Protein AF-A0A9E1MTK4-F1 (afdb_monomer_lite)

pLDDT: mean 81.9, std 12.07, range [51.19, 97.0]

Foldseek 3Di:
DVVVVVVVVCCVVCVQQVVLVVVQVVQCVVVPPNRPRDGDPDDPVVVVVVVVPQPVVNVVVVVVVVVVVVVVVVVVVVVVVVVD

Secondary structure (DSSP, 8-state):
-HHHHHHHHHHHHIIIIIHHHHHHHHHHHHHGGG-------S-HHHHHHHT-S--HHHHHHHHHHHHHHHHHHHHHHHHHHHT-

Radius of gyration: 25.82 Å; chains: 1; bounding box: 60×26×66 Å

Structure (mmCIF, N/CA/C/O backbone):
data_AF-A0A9E1MTK4-F1
#
_entry.id   AF-A0A9E1MTK4-F1
#
loop_
_atom_site.group_PDB
_atom_site.id
_atom_site.type_symbol
_atom_site.label_atom_id
_atom_site.label_alt_id
_atom_site.label_comp_id
_atom_site.label_asym_id
_atom_site.label_entity_id
_atom_site.label_seq_id
_atom_site.pdbx_PDB_ins_code
_atom_site.Cartn_x
_atom_site.Cartn_y
_atom_site.Cartn_z
_atom_site.occupancy
_atom_site.B_iso_or_equiv
_atom_site.auth_seq_id
_atom_site.auth_comp_id
_atom_site.auth_asym_id
_atom_site.auth_atom_id
_atom_site.pdbx_PDB_model_num
ATOM 1 N N . MET A 1 1 ? -7.285 7.741 -22.526 1.00 62.56 1 MET A N 1
ATOM 2 C CA . MET A 1 1 ? -6.376 6.929 -21.687 1.00 62.56 1 MET A CA 1
ATOM 3 C C . MET A 1 1 ? -6.222 7.533 -20.295 1.00 62.56 1 MET A C 1
ATOM 5 O O . MET A 1 1 ? -6.757 6.948 -19.371 1.00 62.56 1 MET A O 1
ATOM 9 N N . LYS A 1 2 ? -5.675 8.750 -20.146 1.00 75.69 2 LYS A N 1
ATOM 10 C CA . LYS A 1 2 ? -5.430 9.391 -18.832 1.00 75.69 2 LYS A CA 1
ATOM 11 C C . LYS A 1 2 ? -6.628 9.459 -17.861 1.00 75.69 2 LYS A C 1
ATOM 13 O O . LYS A 1 2 ? -6.462 9.177 -16.684 1.00 75.69 2 LYS A O 1
ATOM 18 N N . MET A 1 3 ? -7.830 9.794 -18.343 1.00 81.31 3 MET A N 1
ATOM 19 C CA . MET A 1 3 ? -9.028 9.874 -17.483 1.00 81.31 3 MET A CA 1
ATOM 20 C C . MET A 1 3 ? -9.536 8.501 -17.026 1.00 81.31 3 MET A C 1
ATOM 22 O O . MET A 1 3 ? -9.959 8.366 -15.890 1.00 81.31 3 MET A O 1
ATOM 26 N N . ALA A 1 4 ? -9.459 7.478 -17.883 1.00 84.56 4 ALA A N 1
ATOM 27 C CA . ALA A 1 4 ? -9.893 6.123 -17.533 1.00 84.56 4 ALA A CA 1
ATOM 28 C C . ALA A 1 4 ? -8.944 5.469 -16.514 1.00 84.56 4 ALA A C 1
ATOM 30 O O . ALA A 1 4 ? -9.385 4.752 -15.624 1.00 84.56 4 ALA A O 1
ATOM 31 N N . GLU A 1 5 ? -7.641 5.749 -16.613 1.00 81.06 5 GLU A N 1
ATOM 32 C CA . GLU A 1 5 ? -6.662 5.327 -15.605 1.00 81.06 5 GLU A CA 1
ATOM 33 C C . GLU A 1 5 ? -6.896 6.018 -14.258 1.00 81.06 5 GLU A C 1
ATOM 35 O O . GLU A 1 5 ? -6.836 5.364 -13.221 1.00 81.06 5 GLU A O 1
ATOM 40 N N . GLN A 1 6 ? -7.200 7.321 -14.263 1.00 81.56 6 GLN A N 1
ATOM 41 C CA . GLN A 1 6 ? -7.534 8.064 -13.043 1.00 81.56 6 GLN A CA 1
ATOM 42 C C . GLN A 1 6 ? -8.823 7.563 -12.389 1.00 81.56 6 GLN A C 1
ATOM 44 O O . GLN A 1 6 ? -8.845 7.377 -11.174 1.00 81.56 6 GLN A O 1
ATOM 49 N N . ASP A 1 7 ? -9.856 7.297 -13.186 1.00 81.75 7 ASP A N 1
ATOM 50 C CA . ASP A 1 7 ? -11.126 6.741 -12.717 1.00 81.75 7 ASP A CA 1
ATOM 51 C C . ASP A 1 7 ? -10.926 5.361 -12.070 1.00 81.75 7 ASP A C 1
ATOM 53 O O . ASP A 1 7 ? -11.359 5.120 -10.944 1.00 81.75 7 ASP A O 1
ATOM 57 N N . ASN A 1 8 ? -10.148 4.486 -12.713 1.00 81.25 8 ASN A N 1
ATOM 58 C CA . ASN A 1 8 ? -9.813 3.168 -12.173 1.00 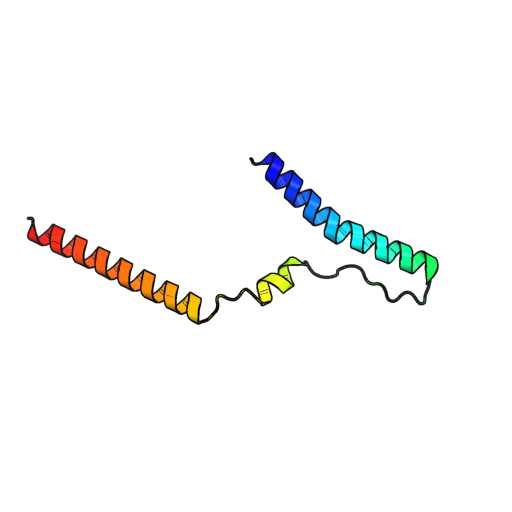81.25 8 ASN A CA 1
ATOM 59 C C . ASN A 1 8 ? -8.979 3.258 -10.876 1.00 81.25 8 ASN A C 1
ATOM 61 O O . ASN A 1 8 ? -9.230 2.543 -9.899 1.00 81.25 8 ASN A O 1
ATOM 65 N N . LEU A 1 9 ? -8.020 4.191 -10.822 1.00 81.25 9 LEU A N 1
ATOM 66 C CA . LEU A 1 9 ? -7.242 4.461 -9.614 1.00 81.25 9 LEU A CA 1
ATOM 67 C C . LEU A 1 9 ? -8.157 4.922 -8.468 1.00 81.25 9 LEU A C 1
ATOM 69 O O . LEU A 1 9 ? -8.078 4.380 -7.366 1.00 81.25 9 LEU A O 1
ATOM 73 N N . GLN A 1 10 ? -9.053 5.879 -8.721 1.00 79.75 10 GLN A N 1
ATOM 74 C CA . GLN A 1 10 ? -10.005 6.363 -7.721 1.00 79.75 10 GLN A CA 1
ATOM 75 C C . GLN A 1 10 ? -10.958 5.264 -7.258 1.00 79.75 10 GLN A C 1
ATOM 77 O O . GLN A 1 10 ? -11.163 5.129 -6.053 1.00 79.75 10 GLN A O 1
ATOM 82 N N . TYR A 1 11 ? -11.475 4.442 -8.172 1.00 78.31 11 TYR A N 1
ATOM 83 C CA . TYR A 1 11 ? -12.317 3.296 -7.838 1.00 78.31 11 TYR A CA 1
ATOM 84 C C . TYR A 1 11 ? -11.600 2.311 -6.906 1.00 78.31 11 TYR A C 1
ATOM 86 O O . TYR A 1 11 ? -12.150 1.898 -5.888 1.00 78.31 11 TYR A O 1
ATOM 94 N N . THR A 1 12 ? -10.337 1.994 -7.194 1.00 78.81 12 THR A N 1
ATOM 95 C CA . THR A 1 12 ? -9.532 1.064 -6.386 1.00 78.81 12 THR A CA 1
ATOM 96 C C . THR A 1 12 ? -9.219 1.628 -4.995 1.00 78.81 12 THR A C 1
ATOM 98 O O . THR A 1 12 ? -9.330 0.923 -3.984 1.00 78.81 12 THR A O 1
ATOM 101 N N . TRP A 1 13 ? -8.857 2.913 -4.925 1.00 78.25 13 TRP A N 1
ATOM 102 C CA . TRP A 1 13 ? -8.582 3.602 -3.663 1.00 78.25 13 TRP A CA 1
ATOM 103 C C . TRP A 1 13 ? -9.840 3.690 -2.803 1.00 78.25 13 TRP A C 1
ATOM 105 O O . TRP A 1 13 ? -9.828 3.295 -1.637 1.00 78.25 13 TRP A O 1
ATOM 115 N N . TRP A 1 14 ? -10.944 4.160 -3.378 1.00 79.25 14 TRP A N 1
ATOM 116 C CA . TRP A 1 14 ? -12.199 4.300 -2.651 1.00 79.25 14 TRP A CA 1
ATOM 117 C C . TRP A 1 14 ? -12.782 2.944 -2.259 1.00 79.25 14 TRP A C 1
ATOM 119 O O . TRP A 1 14 ? -13.265 2.792 -1.142 1.00 79.25 14 TRP A O 1
ATOM 129 N N . GLY A 1 15 ? -12.671 1.939 -3.128 1.00 79.25 15 GLY A N 1
ATOM 130 C CA . GLY A 1 15 ? -13.080 0.574 -2.823 1.00 79.25 15 GLY A CA 1
ATOM 131 C C . GLY A 1 15 ? -12.376 0.053 -1.576 1.00 79.25 15 GLY A C 1
ATOM 132 O O . GLY A 1 15 ? -13.026 -0.369 -0.630 1.00 79.25 15 GLY A O 1
ATOM 133 N N . SER A 1 16 ? -11.053 0.157 -1.509 1.00 78.62 16 SER A N 1
ATOM 134 C CA . SER A 1 16 ? -10.317 -0.448 -0.396 1.00 78.62 16 SER A CA 1
ATOM 135 C C . SER A 1 16 ? -10.424 0.357 0.906 1.00 78.62 16 SER A C 1
ATOM 137 O O . SER A 1 16 ? -10.731 -0.187 1.969 1.00 78.62 16 SER A O 1
ATOM 139 N N . TYR A 1 17 ? -10.205 1.671 0.829 1.00 84.25 17 TYR A N 1
ATOM 140 C CA . TYR A 1 17 ? -10.216 2.547 2.000 1.00 84.25 17 TYR A CA 1
ATOM 141 C C . TYR A 1 17 ? -11.644 2.877 2.453 1.00 84.25 17 TYR A C 1
ATOM 143 O O . TYR A 1 17 ? -11.956 2.800 3.639 1.00 84.25 17 TYR A O 1
ATOM 151 N N . GLY A 1 18 ? -12.552 3.171 1.522 1.00 86.31 18 GLY A N 1
ATOM 152 C CA . GLY A 1 18 ? -13.947 3.495 1.827 1.00 86.31 18 GLY A CA 1
ATOM 153 C C . GLY A 1 18 ? -14.703 2.325 2.458 1.00 86.31 18 GLY A C 1
ATOM 154 O O . GLY A 1 18 ? -15.377 2.512 3.472 1.00 86.31 18 GLY A O 1
ATOM 155 N N . ILE A 1 19 ? -14.535 1.103 1.936 1.00 86.62 19 ILE A N 1
ATOM 156 C CA . ILE A 1 19 ? -15.163 -0.091 2.526 1.00 86.62 19 ILE A CA 1
ATOM 157 C C . ILE A 1 19 ? -14.606 -0.361 3.930 1.00 86.62 19 ILE A C 1
ATOM 159 O O . ILE A 1 19 ? -15.380 -0.640 4.845 1.00 86.62 19 ILE A O 1
ATOM 163 N N . SER A 1 20 ? -13.291 -0.224 4.143 1.00 87.44 20 SER A N 1
ATOM 164 C CA . SER A 1 20 ? -12.703 -0.382 5.480 1.00 87.44 20 SER A CA 1
ATOM 165 C C . SER A 1 20 ? -13.279 0.623 6.481 1.00 87.44 20 SER A C 1
ATOM 167 O O . SER A 1 20 ? -13.687 0.228 7.573 1.00 87.44 20 SER A O 1
ATOM 169 N N . ALA A 1 21 ? -13.376 1.903 6.104 1.00 89.31 21 ALA A N 1
ATOM 170 C CA . ALA A 1 21 ? -13.964 2.934 6.956 1.00 89.31 21 ALA A CA 1
ATOM 171 C C . ALA A 1 21 ? -15.424 2.615 7.312 1.00 89.31 21 ALA A C 1
ATOM 173 O O . ALA A 1 21 ? -15.816 2.740 8.474 1.00 89.31 21 ALA A O 1
ATOM 174 N N . LEU A 1 22 ? -16.210 2.151 6.335 1.00 90.44 22 LEU A N 1
ATOM 175 C CA . LEU A 1 22 ? -17.601 1.759 6.542 1.00 90.44 22 LEU A CA 1
ATOM 176 C C . LEU A 1 22 ? -17.723 0.589 7.525 1.00 90.44 22 LEU A C 1
ATOM 178 O O . LEU A 1 22 ? -18.527 0.654 8.452 1.00 90.44 22 LEU A O 1
ATOM 182 N N . ILE A 1 23 ? -16.909 -0.456 7.363 1.00 89.56 23 ILE A N 1
ATOM 183 C CA . ILE A 1 23 ? -16.909 -1.620 8.260 1.00 89.56 23 ILE A CA 1
ATOM 184 C C . ILE A 1 23 ? -16.572 -1.200 9.690 1.00 89.56 23 ILE A C 1
ATOM 186 O O . ILE A 1 23 ? -17.257 -1.612 10.625 1.00 89.56 23 ILE A O 1
ATOM 190 N N . VAL A 1 24 ? -15.553 -0.355 9.872 1.00 91.81 24 VAL A N 1
ATOM 191 C CA . VAL A 1 24 ? -15.177 0.144 11.202 1.00 91.81 24 VAL A CA 1
ATOM 192 C C . VAL A 1 24 ? -16.302 0.975 11.807 1.00 91.81 24 VAL A C 1
ATOM 194 O O . VAL A 1 24 ? -16.602 0.809 12.985 1.00 91.81 24 VAL A O 1
ATOM 197 N N . ALA A 1 25 ? -16.948 1.844 11.026 1.00 91.94 25 ALA A N 1
ATOM 198 C CA . ALA A 1 25 ? -18.073 2.641 11.507 1.00 91.94 25 ALA A CA 1
ATOM 199 C C . ALA A 1 25 ? -19.242 1.752 11.960 1.00 91.94 25 ALA A C 1
ATOM 201 O O . ALA A 1 25 ? -19.760 1.937 13.060 1.00 91.94 25 ALA A O 1
ATOM 202 N N . ILE A 1 26 ? -19.600 0.751 11.150 1.00 92.69 26 ILE A N 1
ATOM 203 C CA . ILE A 1 26 ? -20.635 -0.236 11.472 1.00 92.69 26 ILE A CA 1
ATOM 204 C C . ILE A 1 26 ? -20.270 -0.980 12.759 1.00 92.69 26 ILE A C 1
ATOM 206 O O . ILE A 1 26 ? -21.039 -0.944 13.719 1.00 92.69 26 ILE A O 1
ATOM 210 N N . ASP A 1 27 ? -19.088 -1.597 12.829 1.00 90.88 27 ASP A N 1
ATOM 211 C CA . ASP A 1 27 ? -18.676 -2.353 14.018 1.00 90.88 27 ASP A CA 1
ATOM 212 C C . ASP A 1 27 ? -18.663 -1.467 15.267 1.00 90.88 27 ASP A C 1
ATOM 214 O O . ASP A 1 27 ? -19.116 -1.876 16.330 1.00 90.88 27 ASP A O 1
ATOM 218 N N . ARG A 1 28 ? -18.224 -0.213 15.155 1.00 91.81 28 ARG A N 1
ATOM 219 C CA . ARG A 1 28 ? -18.186 0.707 16.295 1.00 91.81 28 ARG A CA 1
ATOM 220 C C . ARG A 1 28 ? -19.580 1.147 16.744 1.00 91.81 28 ARG A C 1
ATOM 222 O O . ARG A 1 28 ? -19.782 1.339 17.942 1.00 91.81 28 ARG A O 1
ATOM 229 N N . CYS A 1 29 ? -20.543 1.252 15.828 1.00 92.12 29 CYS A N 1
ATOM 230 C CA . CYS A 1 29 ? -21.945 1.508 16.157 1.00 92.12 29 CYS A CA 1
ATOM 231 C C . CYS A 1 29 ? -22.597 0.336 16.906 1.00 92.12 29 CYS A C 1
ATOM 233 O O . CYS A 1 29 ? -23.325 0.572 17.867 1.00 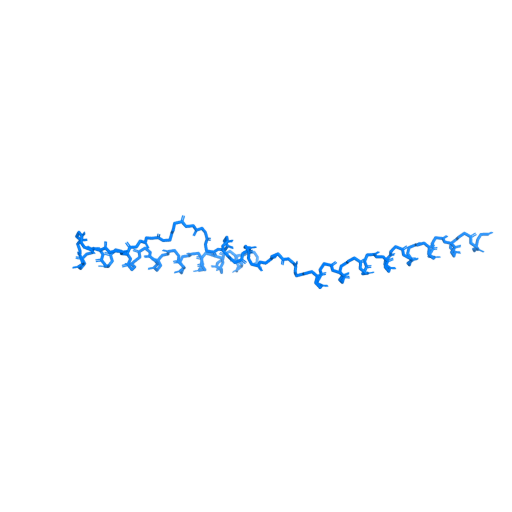92.12 29 CYS A O 1
ATOM 235 N N . PHE A 1 30 ? -22.324 -0.910 16.507 1.00 91.81 30 PHE A N 1
ATOM 236 C CA . PHE A 1 30 ? -22.948 -2.094 17.115 1.00 91.81 30 PHE A CA 1
ATOM 237 C C . PHE A 1 30 ? -22.203 -2.610 18.356 1.00 91.81 30 PHE A C 1
ATOM 239 O O . PHE A 1 30 ? -22.825 -2.978 19.351 1.00 91.81 30 PHE A O 1
ATOM 246 N N . SER A 1 31 ? -20.872 -2.608 18.326 1.00 89.69 31 SER A N 1
ATOM 247 C CA . SER A 1 31 ? -20.003 -3.152 19.378 1.00 89.69 31 SER A CA 1
ATOM 248 C C . SER A 1 31 ? -19.571 -2.094 20.406 1.00 89.69 31 SER A C 1
ATOM 250 O O . SER A 1 31 ? -19.045 -2.429 21.477 1.00 89.69 31 SER A O 1
ATOM 252 N N . GLY A 1 32 ? -19.781 -0.804 20.117 1.00 85.31 32 GLY A N 1
ATOM 253 C CA . GLY A 1 32 ? -19.463 0.310 21.010 1.00 85.31 32 GLY A CA 1
ATOM 254 C C . GLY A 1 32 ? -18.005 0.287 21.484 1.00 85.31 32 GLY A C 1
ATOM 255 O O . GLY A 1 32 ? -17.072 0.134 20.697 1.00 85.31 32 GLY A O 1
ATOM 256 N N . LYS A 1 33 ? -17.794 0.390 22.804 1.00 81.44 33 LYS A N 1
ATOM 257 C CA . LYS A 1 33 ? -16.452 0.366 23.42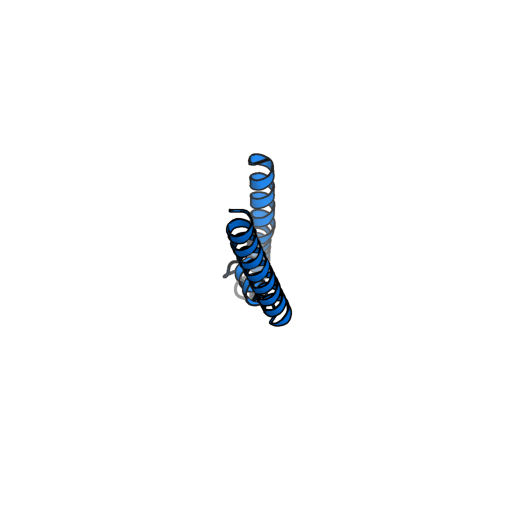7 1.00 81.44 33 LYS A CA 1
ATOM 258 C C . LYS A 1 33 ? -15.729 -0.987 23.333 1.00 81.44 33 LYS A C 1
ATOM 260 O O . LYS A 1 33 ? -14.550 -1.046 23.663 1.00 81.44 33 LYS A O 1
ATOM 265 N N . LYS A 1 34 ? -16.413 -2.066 22.928 1.00 87.56 34 LYS A N 1
ATOM 266 C CA . LYS A 1 34 ? -15.817 -3.404 22.750 1.00 87.56 34 LYS A CA 1
ATOM 267 C C . LYS A 1 34 ? -15.351 -3.662 21.314 1.00 87.56 34 LYS A C 1
ATOM 269 O O . LYS A 1 34 ? -14.789 -4.724 21.058 1.00 87.56 34 LYS A O 1
ATOM 274 N N . SER A 1 35 ? -15.596 -2.719 20.400 1.00 86.88 35 SER A N 1
ATOM 275 C CA . SER A 1 35 ? -15.149 -2.801 19.010 1.00 86.88 35 SER A CA 1
ATOM 276 C C . SER A 1 35 ? -13.634 -2.997 18.950 1.00 86.88 35 SER A C 1
ATOM 278 O O . SER A 1 35 ? -12.870 -2.238 19.549 1.00 86.88 35 SER A O 1
ATOM 280 N N . LYS A 1 36 ? -13.219 -4.041 18.229 1.00 86.31 36 LYS A N 1
ATOM 281 C CA . LYS A 1 36 ? -11.814 -4.323 17.902 1.00 86.31 36 LYS A CA 1
ATOM 282 C C . LYS A 1 36 ? -11.494 -3.993 16.444 1.00 86.31 36 LYS A C 1
ATOM 284 O O . LYS A 1 36 ? -10.359 -4.197 16.026 1.00 86.31 36 LYS A O 1
ATOM 289 N N . ALA A 1 37 ? -12.479 -3.532 15.669 1.00 85.94 37 ALA A N 1
ATOM 290 C CA . ALA A 1 37 ? -12.259 -3.150 14.287 1.00 85.94 37 ALA A CA 1
ATOM 291 C C . ALA A 1 37 ? -11.366 -1.906 14.220 1.00 85.94 37 ALA A C 1
ATOM 293 O O . ALA A 1 37 ? -11.621 -0.889 14.871 1.00 85.94 37 ALA A O 1
ATOM 294 N N . GLU A 1 38 ? -10.322 -1.994 13.405 1.00 85.12 38 GLU A N 1
ATOM 295 C CA . GLU A 1 38 ? -9.398 -0.903 13.145 1.00 85.12 38 GLU A CA 1
ATOM 296 C C . GLU A 1 38 ? -9.396 -0.574 11.660 1.00 85.12 38 GLU A C 1
ATOM 298 O O . GLU A 1 38 ? -9.496 -1.450 10.800 1.00 85.12 38 GLU A O 1
ATOM 303 N N . TYR A 1 39 ? -9.281 0.717 11.371 1.00 86.62 39 TYR A N 1
ATOM 304 C CA . TYR A 1 39 ? -9.117 1.190 10.009 1.00 86.62 39 TYR A CA 1
ATOM 305 C C . TYR A 1 39 ? -7.730 0.810 9.491 1.00 86.62 39 TYR A C 1
ATOM 307 O O . TYR A 1 39 ? -6.781 0.714 10.270 1.00 86.62 39 TYR A O 1
ATOM 315 N N . ILE A 1 40 ? -7.609 0.616 8.178 1.00 84.69 40 ILE A N 1
ATOM 316 C CA . ILE A 1 40 ? -6.330 0.331 7.524 1.00 84.69 40 ILE A CA 1
ATOM 317 C C . ILE A 1 40 ? -5.322 1.446 7.862 1.00 84.69 40 ILE A C 1
ATOM 319 O O . ILE A 1 40 ? -5.498 2.598 7.472 1.00 84.69 40 ILE A O 1
ATOM 323 N N . LYS A 1 41 ? -4.270 1.097 8.616 1.00 78.94 41 LYS A N 1
ATOM 324 C CA . LYS A 1 41 ? -3.253 2.041 9.124 1.00 78.94 41 LYS A CA 1
ATOM 325 C C . LYS A 1 41 ? -2.106 2.295 8.144 1.00 78.94 41 LYS A C 1
ATOM 327 O O . LYS A 1 41 ? -1.431 3.312 8.251 1.00 78.94 41 LYS A O 1
ATOM 332 N N . GLU A 1 42 ? -1.888 1.378 7.207 1.00 76.31 42 GLU A N 1
ATOM 333 C CA . GLU A 1 42 ? -0.767 1.397 6.263 1.00 76.31 42 GLU A CA 1
ATOM 334 C C . GLU A 1 42 ? -1.274 1.260 4.823 1.00 76.31 42 GLU A C 1
ATOM 336 O O . GLU A 1 42 ? -2.296 0.601 4.606 1.00 76.31 42 GLU A O 1
ATOM 341 N N . PRO A 1 43 ? -0.580 1.842 3.827 1.00 72.75 43 PRO A N 1
ATOM 342 C CA . PRO A 1 43 ? -0.960 1.683 2.430 1.00 72.75 43 PRO A CA 1
ATOM 343 C C . PRO A 1 43 ? -0.996 0.205 2.035 1.00 72.75 43 PRO A C 1
ATOM 345 O O . PRO A 1 43 ? -0.015 -0.503 2.199 1.00 72.75 43 PRO A O 1
ATOM 348 N N . ILE A 1 44 ? -2.097 -0.274 1.459 1.00 70.88 44 ILE A N 1
ATOM 349 C CA . ILE A 1 44 ? -2.259 -1.705 1.117 1.00 70.88 44 ILE A CA 1
ATOM 350 C C . ILE A 1 44 ? -1.123 -2.207 0.213 1.00 70.88 44 ILE A C 1
ATOM 352 O O . ILE A 1 44 ? -0.639 -3.327 0.369 1.00 70.88 44 ILE A O 1
ATOM 356 N N . LEU A 1 45 ? -0.668 -1.336 -0.689 1.00 65.69 45 LEU A N 1
ATOM 357 C CA . LEU A 1 45 ? 0.418 -1.615 -1.616 1.00 65.69 45 LEU A CA 1
ATOM 358 C C . LEU A 1 45 ? 1.785 -1.768 -0.934 1.00 65.69 45 LEU A C 1
ATOM 360 O O . LEU A 1 45 ? 2.643 -2.450 -1.482 1.00 65.69 45 LEU A O 1
ATOM 364 N N . SER A 1 46 ? 2.014 -1.191 0.254 1.00 65.19 46 SER A N 1
ATOM 365 C CA . SER A 1 46 ? 3.322 -1.301 0.917 1.00 65.19 46 SER A CA 1
ATOM 366 C C . SER A 1 46 ? 3.654 -2.752 1.272 1.00 65.19 46 SER A C 1
ATOM 368 O O . SER A 1 46 ? 4.778 -3.187 1.059 1.00 65.19 46 SER A O 1
ATOM 370 N N . LYS A 1 47 ? 2.658 -3.540 1.696 1.00 61.34 47 LYS A N 1
ATOM 371 C CA . LYS A 1 47 ? 2.822 -4.974 2.002 1.00 61.34 47 LYS A CA 1
ATOM 372 C C . LYS A 1 47 ? 2.977 -5.851 0.763 1.00 61.34 47 LYS A C 1
ATOM 374 O O . LYS A 1 47 ? 3.570 -6.926 0.834 1.00 61.34 47 LYS A O 1
ATOM 379 N N . THR A 1 48 ? 2.430 -5.411 -0.369 1.00 57.00 48 THR A N 1
ATOM 380 C CA . THR A 1 48 ? 2.587 -6.108 -1.651 1.00 57.00 48 THR A CA 1
ATOM 381 C C . THR A 1 48 ? 4.009 -5.919 -2.173 1.00 57.00 48 THR A C 1
ATOM 383 O O . THR A 1 48 ? 4.653 -6.899 -2.524 1.00 57.00 48 THR A O 1
ATOM 386 N N . PHE A 1 49 ? 4.540 -4.693 -2.099 1.00 53.00 49 PHE A N 1
ATOM 387 C CA . PHE A 1 49 ? 5.911 -4.380 -2.515 1.00 53.00 49 PHE A CA 1
ATOM 388 C C . PHE A 1 49 ? 7.001 -4.936 -1.584 1.00 53.00 49 PHE A C 1
ATOM 390 O O . PHE A 1 49 ? 8.123 -5.144 -2.034 1.00 53.00 49 PHE A O 1
ATOM 397 N N . GLU A 1 50 ? 6.695 -5.236 -0.318 1.00 55.06 50 GLU A N 1
ATOM 398 C CA . GLU A 1 50 ? 7.628 -5.942 0.580 1.00 55.06 50 GLU A CA 1
ATOM 399 C C . GLU A 1 50 ? 7.930 -7.381 0.130 1.00 55.06 50 GLU A C 1
ATOM 401 O O . GLU A 1 50 ? 9.012 -7.894 0.409 1.00 55.06 50 GLU A O 1
ATOM 406 N N . ASN A 1 51 ? 7.011 -8.021 -0.603 1.00 54.12 51 ASN A N 1
ATOM 407 C CA . ASN A 1 51 ? 7.204 -9.361 -1.170 1.00 54.12 51 ASN A CA 1
ATOM 408 C C . ASN A 1 51 ? 7.667 -9.339 -2.637 1.00 54.12 51 ASN A C 1
ATOM 410 O O . ASN A 1 51 ? 7.945 -10.392 -3.201 1.00 54.12 51 ASN A O 1
ATOM 414 N N . ASP A 1 52 ? 7.781 -8.152 -3.233 1.00 51.19 52 ASP A N 1
ATOM 415 C CA . ASP A 1 52 ? 8.094 -7.929 -4.653 1.00 51.19 52 ASP A CA 1
ATOM 416 C C . ASP A 1 52 ? 9.572 -7.547 -4.858 1.00 51.19 52 ASP A C 1
ATOM 418 O O . ASP A 1 52 ? 9.969 -6.898 -5.829 1.00 51.19 52 ASP A O 1
ATOM 422 N N . GLY A 1 53 ? 10.432 -7.939 -3.913 1.00 58.09 53 GLY A N 1
ATOM 423 C CA . GLY A 1 53 ? 11.862 -7.979 -4.167 1.00 58.09 53 GLY A CA 1
ATOM 424 C C . GLY A 1 53 ? 12.118 -9.002 -5.267 1.00 58.09 53 GLY A C 1
ATOM 425 O O . GLY A 1 53 ? 11.915 -10.188 -5.026 1.00 58.09 53 GLY A O 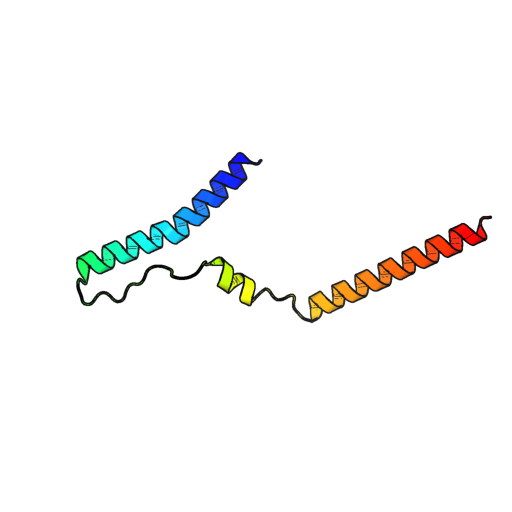1
ATOM 426 N N . LEU A 1 54 ? 12.560 -8.535 -6.444 1.00 60.31 54 LEU A N 1
ATOM 427 C CA . LEU A 1 54 ? 12.921 -9.368 -7.597 1.00 60.31 54 LEU A CA 1
ATOM 428 C C . LEU A 1 54 ? 13.615 -10.645 -7.101 1.00 60.31 54 LEU A C 1
ATOM 430 O O . LEU A 1 54 ? 14.630 -10.555 -6.396 1.00 60.31 54 LEU A O 1
ATOM 434 N N . THR A 1 55 ? 13.046 -11.810 -7.406 1.00 72.88 55 THR A N 1
ATOM 435 C CA . THR A 1 55 ? 13.600 -13.083 -6.934 1.00 72.88 55 THR A CA 1
ATOM 436 C C . THR A 1 55 ? 15.049 -13.210 -7.415 1.00 72.88 55 THR A C 1
ATOM 438 O O . THR A 1 55 ? 15.433 -12.628 -8.435 1.00 72.88 55 THR A O 1
ATOM 441 N N . GLU A 1 56 ? 15.906 -13.939 -6.693 1.00 75.56 56 GLU A N 1
ATOM 442 C CA . GLU A 1 56 ? 17.317 -14.069 -7.102 1.00 75.56 56 GLU A CA 1
ATOM 443 C C . GLU A 1 56 ? 17.459 -14.630 -8.530 1.00 75.56 56 GLU A C 1
ATOM 445 O O . GLU A 1 56 ? 18.358 -14.224 -9.267 1.00 75.56 56 GLU A O 1
ATOM 450 N N . GLU A 1 57 ? 16.515 -15.466 -8.970 1.00 80.00 57 GLU A N 1
ATOM 451 C CA . GLU A 1 57 ? 16.438 -15.966 -10.347 1.00 80.00 57 GLU A CA 1
ATOM 452 C C . GLU A 1 57 ? 16.172 -14.858 -11.376 1.00 80.00 57 GLU A C 1
ATOM 454 O O . GLU A 1 57 ? 16.803 -14.801 -12.432 1.00 80.00 57 GLU A O 1
ATOM 459 N N . GLU A 1 58 ? 15.252 -13.944 -11.084 1.00 81.25 58 GLU A N 1
ATOM 460 C CA . GLU A 1 58 ? 14.938 -12.815 -11.959 1.00 81.25 58 GLU A CA 1
ATOM 461 C C . GLU A 1 58 ? 16.078 -11.785 -11.990 1.00 81.25 58 GLU A C 1
ATOM 463 O O . GLU A 1 58 ? 16.407 -11.258 -13.059 1.00 81.25 58 GLU A O 1
ATOM 468 N N . LYS A 1 59 ? 16.753 -11.552 -10.853 1.00 84.19 59 LYS A N 1
ATOM 469 C CA . LYS A 1 59 ? 17.993 -10.755 -10.806 1.00 84.19 59 LYS A CA 1
ATOM 470 C C . LYS A 1 59 ? 19.083 -11.385 -11.664 1.00 84.19 59 LYS A C 1
ATOM 472 O O . LYS A 1 59 ? 19.786 -10.668 -12.376 1.00 84.19 59 LYS A O 1
ATOM 477 N N . GLN A 1 60 ? 19.230 -12.706 -11.619 1.00 88.62 60 GLN A N 1
ATOM 478 C CA . GLN A 1 60 ? 20.219 -13.425 -12.417 1.00 88.62 60 GLN A CA 1
ATOM 479 C C . GLN A 1 60 ? 19.938 -13.292 -13.921 1.00 88.62 60 GLN A C 1
ATOM 481 O O . GLN A 1 60 ? 20.836 -12.919 -14.676 1.00 88.62 60 GLN A O 1
ATOM 486 N N . LYS A 1 61 ? 18.679 -13.455 -14.348 1.00 89.62 61 LYS A N 1
ATOM 487 C CA . LYS A 1 61 ? 18.273 -13.233 -15.749 1.00 89.62 61 LYS A CA 1
ATOM 488 C C . LYS A 1 61 ? 18.567 -11.811 -16.227 1.00 89.62 61 LYS A C 1
ATOM 490 O O . LYS A 1 61 ? 19.031 -11.627 -17.351 1.00 89.62 61 LYS A O 1
ATOM 495 N N . GLN A 1 62 ? 18.341 -10.798 -15.386 1.00 88.00 62 GLN A N 1
ATOM 496 C CA . GLN A 1 62 ? 18.691 -9.415 -15.729 1.00 88.00 62 GLN A CA 1
ATOM 497 C C . GLN A 1 62 ? 20.203 -9.221 -15.903 1.00 88.00 62 GLN A C 1
ATOM 499 O O . GLN A 1 62 ? 20.619 -8.539 -16.841 1.00 88.00 62 GLN A O 1
ATOM 504 N N . ARG A 1 63 ? 21.032 -9.838 -15.046 1.00 93.06 63 ARG A N 1
ATOM 505 C CA . ARG A 1 63 ? 22.500 -9.796 -15.185 1.00 93.06 63 ARG A CA 1
ATOM 506 C C . ARG A 1 63 ? 22.953 -10.461 -16.484 1.00 93.06 63 ARG A C 1
ATOM 508 O O . ARG A 1 63 ? 23.780 -9.896 -17.194 1.00 93.06 63 ARG A O 1
ATOM 515 N N . GLU A 1 64 ? 22.391 -11.618 -16.821 1.00 94.44 64 GLU A N 1
ATOM 516 C CA . GLU A 1 64 ? 22.722 -12.350 -18.050 1.00 94.44 64 GLU A CA 1
ATOM 517 C C . GLU A 1 64 ? 22.328 -11.569 -19.308 1.00 94.44 64 GLU A C 1
ATOM 519 O O . GLU A 1 64 ? 23.150 -11.394 -20.209 1.00 94.44 64 GLU A O 1
ATOM 524 N N . LEU A 1 65 ? 21.113 -11.011 -19.339 1.00 95.12 65 LEU A N 1
ATOM 525 C CA . LEU A 1 65 ? 20.658 -10.135 -20.425 1.00 95.12 65 LEU A CA 1
ATOM 526 C C . LEU A 1 65 ? 21.561 -8.910 -20.591 1.00 95.12 65 LEU A C 1
ATOM 528 O O . LEU A 1 65 ? 21.866 -8.499 -21.713 1.00 95.12 65 LEU A O 1
ATOM 532 N N . PHE A 1 66 ? 22.007 -8.328 -19.479 1.00 96.31 66 PHE A N 1
ATOM 533 C CA . PHE A 1 66 ? 22.913 -7.189 -19.496 1.00 96.31 66 PHE A CA 1
ATOM 534 C C . PHE A 1 66 ? 24.284 -7.551 -20.088 1.00 96.31 66 PHE A C 1
ATOM 536 O O . PHE A 1 66 ? 24.783 -6.830 -20.954 1.00 96.31 66 PHE A O 1
ATOM 543 N N . VAL A 1 67 ? 24.865 -8.688 -19.689 1.00 97.00 67 VAL A N 1
ATOM 544 C CA . VAL A 1 67 ? 26.141 -9.181 -20.235 1.00 97.00 67 VAL A CA 1
ATOM 545 C C . VAL A 1 67 ? 26.023 -9.485 -21.728 1.00 97.00 67 VAL A C 1
ATOM 547 O O . VAL A 1 67 ? 26.871 -9.045 -22.503 1.00 97.00 67 VAL A O 1
ATOM 550 N N . ALA A 1 68 ? 24.953 -10.159 -22.155 1.00 95.75 68 ALA A N 1
ATOM 551 C CA . ALA A 1 68 ? 24.713 -10.440 -23.569 1.00 95.75 68 ALA A CA 1
ATOM 552 C C . ALA A 1 68 ? 24.623 -9.146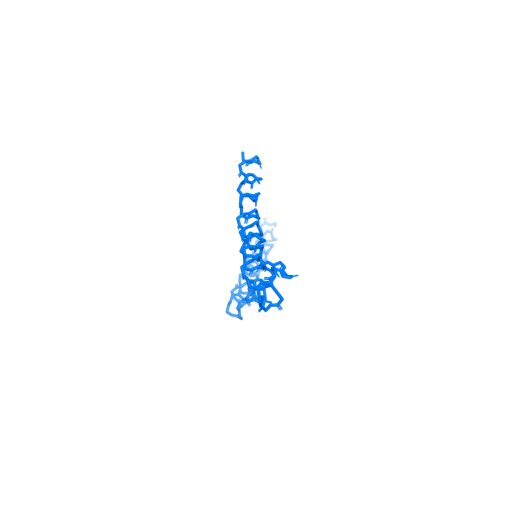 -24.396 1.00 95.75 68 ALA A C 1
ATOM 554 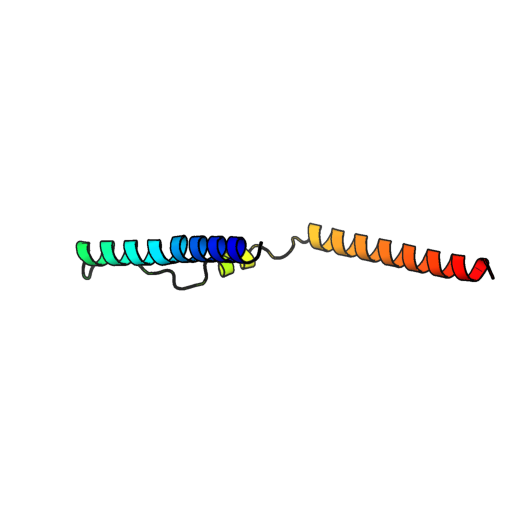O O . ALA A 1 68 ? 25.226 -9.033 -25.465 1.00 95.75 68 ALA A O 1
ATOM 555 N N . LYS A 1 69 ? 23.935 -8.121 -23.875 1.00 95.44 69 LYS A N 1
ATOM 556 C CA . LYS A 1 69 ? 23.843 -6.808 -24.527 1.00 95.44 69 LYS A CA 1
ATOM 557 C C . LYS A 1 69 ? 25.208 -6.123 -24.651 1.00 95.44 69 LYS A C 1
ATOM 559 O O . LYS A 1 69 ? 25.496 -5.544 -25.699 1.00 95.44 69 LYS A O 1
ATOM 564 N N . LEU A 1 70 ? 26.046 -6.193 -23.615 1.00 96.38 70 LEU A N 1
ATOM 565 C CA . LEU A 1 70 ? 27.410 -5.652 -23.653 1.00 96.38 70 LEU A CA 1
ATOM 566 C C . LEU A 1 70 ? 28.279 -6.361 -24.693 1.00 96.38 70 LEU A C 1
ATOM 568 O O . LEU A 1 70 ? 28.978 -5.692 -25.451 1.00 96.38 70 LEU A O 1
ATOM 572 N N . GLN A 1 71 ? 28.199 -7.690 -24.773 1.00 94.88 71 GLN A N 1
ATOM 573 C CA . GLN A 1 71 ? 28.935 -8.468 -25.771 1.00 94.88 71 GLN A CA 1
ATOM 574 C C . GLN A 1 71 ? 28.533 -8.076 -27.195 1.00 94.88 71 GLN A C 1
ATOM 576 O O . GLN A 1 71 ? 29.400 -7.790 -28.015 1.00 94.88 71 GLN A O 1
ATOM 581 N N . VAL A 1 72 ? 27.230 -7.962 -27.472 1.00 96.00 72 VAL A N 1
ATOM 582 C CA . VAL A 1 72 ? 26.735 -7.493 -28.778 1.00 96.00 72 VAL A CA 1
ATOM 583 C C . VAL A 1 72 ? 27.262 -6.093 -29.099 1.00 96.00 72 VAL A C 1
ATOM 585 O O . VAL A 1 72 ? 27.702 -5.837 -30.219 1.00 96.00 72 VAL A O 1
ATOM 588 N N . MET A 1 73 ? 27.257 -5.182 -28.121 1.00 94.25 73 MET A N 1
ATOM 589 C CA . MET A 1 73 ? 27.777 -3.825 -28.303 1.00 94.25 73 MET A CA 1
ATOM 590 C C . MET A 1 73 ? 29.275 -3.825 -28.636 1.00 94.25 73 MET A C 1
ATOM 592 O O . MET A 1 73 ? 29.700 -3.098 -29.535 1.00 94.25 73 MET A O 1
ATOM 596 N N . GLN A 1 74 ? 30.060 -4.667 -27.960 1.00 93.31 74 GLN A N 1
ATOM 597 C CA . GLN A 1 74 ? 31.483 -4.840 -28.237 1.00 93.31 74 GLN A CA 1
ATOM 598 C C . GLN A 1 74 ? 31.717 -5.410 -29.641 1.00 93.31 74 GLN A C 1
ATOM 600 O O . GLN A 1 74 ? 32.504 -4.849 -30.402 1.00 93.31 74 GLN A O 1
ATOM 605 N N . THR A 1 75 ? 31.007 -6.473 -30.024 1.00 94.00 75 THR A N 1
ATOM 606 C CA . THR A 1 75 ? 31.136 -7.070 -31.360 1.00 94.00 75 THR A CA 1
ATOM 607 C C . THR A 1 75 ? 30.774 -6.070 -32.458 1.00 94.00 75 THR A C 1
ATOM 609 O O . THR A 1 75 ? 31.507 -5.947 -33.437 1.00 94.00 75 THR A O 1
ATOM 612 N N . ASN A 1 76 ? 29.701 -5.293 -32.283 1.00 94.50 76 ASN A N 1
ATOM 613 C CA . ASN A 1 76 ? 29.312 -4.250 -33.236 1.00 94.50 76 ASN A CA 1
ATOM 614 C C . ASN A 1 76 ? 30.397 -3.173 -33.388 1.00 94.50 76 ASN A C 1
ATOM 616 O O . ASN A 1 76 ? 30.671 -2.718 -34.498 1.00 94.50 76 ASN A O 1
ATOM 620 N N . PHE A 1 77 ? 31.045 -2.787 -32.288 1.00 94.88 77 PHE A N 1
ATOM 621 C CA . PHE A 1 77 ? 32.159 -1.842 -32.309 1.00 94.88 77 PHE A CA 1
ATOM 622 C C . PHE A 1 77 ? 33.393 -2.405 -33.033 1.00 94.88 77 PHE A C 1
ATOM 624 O O . PHE A 1 77 ? 34.001 -1.718 -33.853 1.00 94.88 77 PHE A O 1
ATOM 631 N N . GLU A 1 78 ? 33.752 -3.662 -32.772 1.00 93.19 78 GLU A N 1
ATOM 632 C CA . GLU A 1 78 ? 34.880 -4.334 -33.428 1.00 93.19 78 GLU A CA 1
ATOM 633 C C . GLU A 1 78 ? 34.646 -4.536 -34.932 1.00 93.19 78 GLU A C 1
ATOM 635 O O . GLU A 1 78 ? 35.557 -4.320 -35.733 1.00 93.19 78 GLU A O 1
ATOM 640 N N . LEU A 1 79 ? 33.422 -4.892 -35.333 1.00 89.06 79 LEU A N 1
ATOM 641 C CA . LEU A 1 79 ? 33.025 -4.993 -36.739 1.00 89.06 79 LEU A CA 1
ATOM 642 C C . LEU A 1 79 ? 33.097 -3.635 -37.443 1.00 89.06 79 LEU A C 1
ATOM 644 O O . LEU A 1 79 ? 33.645 -3.548 -38.540 1.00 89.06 79 LEU A O 1
ATOM 648 N N . SER A 1 80 ? 32.624 -2.568 -36.792 1.00 86.25 80 SER A N 1
ATOM 649 C CA . SER A 1 80 ? 32.729 -1.206 -37.324 1.00 86.25 80 SER A CA 1
ATOM 650 C C . SER A 1 80 ? 34.179 -0.768 -37.540 1.00 86.25 80 SER A C 1
ATOM 652 O O . SER A 1 80 ? 34.432 0.017 -38.447 1.00 86.25 80 SER A O 1
ATOM 654 N N . LYS A 1 81 ? 35.126 -1.255 -36.729 1.00 81.12 81 LYS A N 1
ATOM 655 C CA . LYS A 1 81 ? 36.556 -0.957 -36.894 1.00 81.12 81 LYS A CA 1
ATOM 656 C C . LYS A 1 81 ? 37.247 -1.788 -37.971 1.00 81.12 81 LYS A C 1
ATOM 658 O O . LYS A 1 81 ? 38.240 -1.329 -38.513 1.00 81.12 81 LYS A O 1
ATOM 663 N N . LYS A 1 82 ? 36.764 -3.000 -38.262 1.00 69.94 82 LYS A N 1
ATOM 664 C CA . LYS A 1 82 ? 37.315 -3.869 -39.322 1.00 69.94 82 LYS A CA 1
ATOM 665 C C . LYS A 1 82 ? 36.825 -3.507 -40.729 1.00 69.94 82 LYS A C 1
ATOM 667 O O . LYS A 1 82 ? 37.407 -3.981 -41.696 1.00 69.94 82 LYS A O 1
ATOM 672 N N . GLY A 1 83 ? 35.738 -2.741 -40.837 1.00 63.38 83 GLY A N 1
ATOM 673 C CA . GLY A 1 83 ? 35.184 -2.254 -42.106 1.00 63.38 83 GLY A CA 1
ATOM 674 C C . GLY A 1 83 ? 35.729 -0.899 -42.586 1.00 63.38 83 GLY A C 1
ATOM 675 O O . GLY A 1 83 ? 35.256 -0.415 -43.612 1.00 63.38 83 GLY A O 1
ATOM 676 N N . GLN A 1 84 ? 36.669 -0.290 -41.850 1.00 51.91 84 GLN A N 1
ATOM 677 C CA . GLN A 1 84 ? 37.508 0.843 -42.276 1.00 51.91 84 GLN A CA 1
ATOM 678 C C . GLN A 1 84 ? 38.870 0.325 -42.735 1.00 51.91 84 GLN A C 1
ATOM 680 O O . GLN A 1 84 ? 39.425 0.938 -43.671 1.00 51.91 84 GLN A O 1
#

Sequence (84 aa):
MKMAEQDNLQYTWWGSYGISALIVAIDRCFSGKKSKAEYIKEPILSKTFENDGLTEEEKQKQRELFVAKLQVMQTNFELSKKGQ